Protein AF-A0A9P3ETE8-F1 (afdb_monomer_lite)

pLDDT: mean 81.25, std 20.18, range [32.62, 98.12]

InterPro domains:
  IPR002642 Lysophospholipase, catalytic domain [PF01735] (118-161)
  IPR002642 Lysophospholipase, catalytic domain [PS51210] (54-161)
  IPR016035 Acyl transferase/acyl hydrolase/lysophospholipase [SSF52151] (61-160)

Structure (mmCIF, N/CA/C/O backbone):
data_AF-A0A9P3ETE8-F1
#
_entry.id   AF-A0A9P3ETE8-F1
#
loop_
_atom_site.group_PDB
_atom_site.id
_atom_site.type_symbol
_atom_site.label_atom_id
_atom_site.label_alt_id
_atom_site.label_comp_id
_atom_site.label_asym_id
_atom_site.label_entity_id
_atom_site.label_seq_id
_atom_site.pdbx_PDB_ins_code
_atom_site.Cartn_x
_atom_site.Cartn_y
_atom_site.Cartn_z
_atom_site.occupancy
_atom_site.B_iso_or_equiv
_atom_site.auth_seq_id
_atom_site.auth_comp_id
_atom_site.auth_asym_id
_atom_site.auth_atom_id
_atom_site.pdbx_PDB_model_num
ATOM 1 N N . MET A 1 1 ? -74.735 -41.173 0.123 1.00 37.88 1 MET A N 1
ATOM 2 C CA . MET A 1 1 ? -74.400 -40.937 -1.303 1.00 37.88 1 MET A CA 1
ATOM 3 C C . MET A 1 1 ? -72.886 -40.770 -1.370 1.00 37.88 1 MET A C 1
ATOM 5 O O . MET A 1 1 ? -72.388 -39.937 -0.635 1.00 37.88 1 MET A O 1
ATOM 9 N N . LYS A 1 2 ? -72.110 -41.719 -1.928 1.00 32.62 2 LYS A N 1
ATOM 10 C CA . LYS A 1 2 ? -71.769 -41.848 -3.371 1.00 32.62 2 LYS A CA 1
ATOM 11 C C . LYS A 1 2 ? -71.228 -40.494 -3.890 1.00 32.62 2 LYS A C 1
ATOM 13 O O . LYS A 1 2 ? -71.978 -39.535 -3.832 1.00 32.62 2 LYS A O 1
ATOM 18 N N . VAL A 1 3 ? -69.991 -40.322 -4.370 1.00 42.72 3 VAL A N 1
ATOM 19 C CA . VAL A 1 3 ? -69.190 -41.166 -5.277 1.00 42.72 3 VAL A CA 1
ATOM 20 C C . VAL A 1 3 ? -67.685 -40.848 -5.142 1.00 42.72 3 VAL A C 1
ATOM 22 O O . VAL A 1 3 ? -67.287 -39.702 -4.965 1.00 42.72 3 VAL A O 1
ATOM 25 N N . THR A 1 4 ? -66.882 -41.899 -5.259 1.00 41.88 4 THR A N 1
ATOM 26 C CA . THR A 1 4 ? -65.428 -41.997 -5.456 1.00 41.88 4 THR A CA 1
ATOM 27 C C . THR A 1 4 ? -64.972 -41.463 -6.821 1.00 41.88 4 THR A C 1
ATOM 29 O O . THR A 1 4 ? -65.578 -41.819 -7.824 1.00 41.88 4 THR A O 1
ATOM 32 N N . ALA A 1 5 ? -63.831 -40.770 -6.902 1.00 45.47 5 ALA A N 1
ATOM 33 C CA . ALA A 1 5 ? -62.976 -40.809 -8.097 1.00 45.47 5 ALA A CA 1
ATOM 34 C C . ALA A 1 5 ? -61.528 -40.421 -7.754 1.00 45.47 5 ALA A C 1
ATOM 36 O O . ALA A 1 5 ? -61.219 -39.266 -7.472 1.00 45.47 5 ALA A O 1
ATOM 37 N N . LEU A 1 6 ? -60.653 -41.426 -7.779 1.00 44.91 6 LEU A N 1
ATOM 38 C CA . LEU A 1 6 ? -59.202 -41.298 -7.853 1.00 44.91 6 LEU A CA 1
ATOM 39 C C . LEU A 1 6 ? -58.814 -40.995 -9.304 1.00 44.91 6 LEU A C 1
ATOM 41 O O . LEU A 1 6 ? -59.179 -41.762 -10.190 1.00 44.91 6 LEU A O 1
ATOM 45 N N . PHE A 1 7 ? -58.004 -39.963 -9.527 1.00 41.94 7 PHE A N 1
ATOM 46 C CA . PHE A 1 7 ? -57.181 -39.857 -10.730 1.00 41.94 7 PHE A CA 1
ATOM 47 C C . PHE A 1 7 ? -55.747 -39.521 -10.326 1.00 41.94 7 PHE A C 1
ATOM 49 O O . PHE A 1 7 ? -55.404 -38.391 -9.990 1.00 41.94 7 PHE A O 1
ATOM 56 N N . SER A 1 8 ? -54.926 -40.569 -10.323 1.00 36.81 8 SER A N 1
ATOM 57 C CA . SER A 1 8 ? -53.470 -40.497 -10.311 1.00 36.81 8 SER A CA 1
ATOM 58 C C . SER A 1 8 ? -52.998 -39.981 -11.671 1.00 36.81 8 SER A C 1
ATOM 60 O O . SER A 1 8 ? -53.433 -40.472 -12.712 1.00 36.81 8 SER A O 1
ATOM 62 N N . SER A 1 9 ? -52.111 -38.993 -11.678 1.00 41.31 9 SER A N 1
ATOM 63 C CA . SER A 1 9 ? -51.332 -38.622 -12.859 1.00 41.31 9 SER A CA 1
ATOM 64 C C . SER A 1 9 ? -49.897 -38.377 -12.421 1.00 41.31 9 SER A C 1
ATOM 66 O O . SER A 1 9 ? -49.527 -37.298 -11.967 1.00 41.31 9 SER A O 1
ATOM 68 N N . ILE A 1 10 ? -49.100 -39.438 -12.523 1.00 45.50 10 ILE A N 1
ATOM 69 C CA . ILE A 1 10 ? -47.644 -39.401 -12.423 1.00 45.50 10 ILE A CA 1
ATOM 70 C C . ILE A 1 10 ? -47.139 -38.913 -13.782 1.00 45.50 10 ILE A C 1
ATOM 72 O O . ILE A 1 10 ? -47.091 -39.673 -14.747 1.00 45.50 10 ILE A O 1
ATOM 76 N N . ALA A 1 11 ? -46.788 -37.632 -13.874 1.00 44.28 11 ALA A N 1
ATOM 77 C CA . ALA A 1 11 ? -46.033 -37.117 -15.008 1.00 44.28 11 ALA A CA 1
ATOM 78 C C . ALA A 1 11 ? -44.554 -37.471 -14.798 1.00 44.28 11 ALA A C 1
ATOM 80 O O . ALA A 1 11 ? -43.814 -36.770 -14.109 1.00 44.28 11 ALA A O 1
ATOM 81 N N . LEU A 1 12 ? -44.141 -38.608 -15.357 1.00 41.25 12 LEU A N 1
ATOM 82 C CA . LEU A 1 12 ? -42.748 -39.034 -15.414 1.00 41.25 12 LEU A CA 1
ATOM 83 C C . LEU A 1 12 ? -42.025 -38.152 -16.447 1.00 41.25 12 LEU A C 1
ATOM 85 O O . LEU A 1 12 ? -42.055 -38.417 -17.647 1.00 41.25 12 LEU A O 1
ATOM 89 N N . GLY A 1 13 ? -41.436 -37.051 -15.981 1.00 40.62 13 GLY A N 1
ATOM 90 C CA . GLY A 1 13 ? -40.595 -36.184 -16.798 1.00 40.62 13 GLY A CA 1
ATOM 91 C C . GLY A 1 13 ? -39.342 -36.934 -17.244 1.00 40.62 13 GLY A C 1
ATOM 92 O O . GLY A 1 13 ? -38.422 -37.138 -16.456 1.00 40.62 13 GLY A O 1
ATOM 93 N N . LEU A 1 14 ? -39.318 -37.350 -18.509 1.00 41.34 14 LEU A N 1
ATOM 94 C CA . LEU A 1 14 ? -38.132 -37.854 -19.193 1.00 41.34 14 LEU A CA 1
ATOM 95 C C . LEU A 1 14 ? -37.117 -36.708 -19.311 1.00 41.34 14 LEU A C 1
ATOM 97 O O . LEU A 1 14 ? -37.173 -35.909 -20.243 1.00 41.34 14 LEU A O 1
ATOM 101 N N . LEU A 1 15 ? -36.194 -36.613 -18.354 1.00 43.62 15 LEU A N 1
ATOM 102 C CA . LEU A 1 15 ? -34.958 -35.861 -18.540 1.00 43.62 15 LEU A CA 1
ATOM 103 C C . LEU A 1 15 ? -34.145 -36.592 -19.619 1.00 43.62 15 LEU A C 1
ATOM 105 O O . LEU A 1 15 ? -33.820 -37.767 -19.422 1.00 43.62 15 LEU A O 1
ATOM 109 N N . PRO A 1 16 ? -33.798 -35.962 -20.753 1.00 44.81 16 PRO A N 1
ATOM 110 C CA . PRO A 1 16 ? -32.819 -36.547 -21.647 1.00 44.81 16 PRO A CA 1
ATOM 111 C C . PRO A 1 16 ? -31.486 -36.586 -20.899 1.00 44.81 16 PRO A C 1
ATOM 113 O O . PRO A 1 16 ? -30.896 -35.551 -20.590 1.00 44.81 16 PRO A O 1
ATOM 116 N N . TYR A 1 17 ? -31.027 -37.795 -20.582 1.00 43.78 17 TYR A N 1
ATOM 117 C CA . TYR A 1 17 ? -29.653 -38.041 -20.178 1.00 43.78 17 TYR A CA 1
ATOM 118 C C . TYR A 1 17 ? -28.741 -37.439 -21.249 1.00 43.78 17 TYR A C 1
ATOM 120 O O . TYR A 1 17 ? -28.659 -37.939 -22.369 1.00 43.78 17 TYR A O 1
ATOM 128 N N . THR A 1 18 ? -28.062 -36.344 -20.920 1.00 44.84 18 THR A N 1
ATOM 129 C CA . THR A 1 18 ? -26.984 -35.810 -21.744 1.00 44.84 18 THR A CA 1
ATOM 130 C C . THR A 1 18 ? -25.805 -36.762 -21.621 1.00 44.84 18 THR A C 1
ATOM 132 O O . THR A 1 18 ? -24.961 -36.630 -20.736 1.00 44.84 18 THR A O 1
ATOM 135 N N . THR A 1 19 ? -25.753 -37.766 -22.490 1.00 52.88 19 THR A N 1
ATOM 136 C CA . THR A 1 19 ? -24.533 -38.532 -22.708 1.00 52.88 19 THR A CA 1
ATOM 137 C C . THR A 1 19 ? -23.523 -37.593 -23.358 1.00 52.88 19 THR A C 1
ATOM 139 O O . THR A 1 19 ? -23.658 -37.250 -24.533 1.00 52.88 19 THR A O 1
ATOM 142 N N . ALA A 1 20 ? -22.517 -37.155 -22.603 1.00 50.91 20 ALA A N 1
ATOM 143 C CA . ALA A 1 20 ? -21.329 -36.521 -23.160 1.00 50.91 20 ALA A CA 1
ATOM 144 C C . ALA A 1 20 ? -20.498 -37.599 -23.874 1.00 50.91 20 ALA A C 1
ATOM 146 O O . ALA A 1 20 ? -19.495 -38.081 -23.357 1.00 50.91 20 ALA A O 1
ATOM 147 N N . SER A 1 21 ? -20.963 -38.036 -25.044 1.00 47.09 21 SER A N 1
ATOM 148 C CA . SER A 1 21 ? -20.114 -38.768 -25.977 1.00 47.09 21 SER A CA 1
ATOM 149 C C . SER A 1 21 ? -19.235 -37.747 -26.698 1.00 47.09 21 SER A C 1
ATOM 151 O O . SER A 1 21 ? -19.764 -36.726 -27.151 1.00 47.09 21 SER A O 1
ATOM 153 N N . PRO A 1 22 ? -17.915 -37.968 -26.818 1.00 49.88 22 PRO A N 1
ATOM 154 C CA . PRO A 1 22 ? -17.096 -37.141 -27.682 1.00 49.88 22 PRO A CA 1
ATOM 155 C C . PRO A 1 22 ? -17.590 -37.378 -29.108 1.00 49.88 22 PRO A C 1
ATOM 157 O O . PRO A 1 22 ? -17.402 -38.456 -29.671 1.00 49.88 22 PRO A O 1
ATOM 160 N N . ALA A 1 23 ? -18.274 -36.387 -29.681 1.00 51.38 23 ALA A N 1
ATOM 161 C CA . ALA A 1 23 ? -18.527 -36.379 -31.109 1.00 51.38 23 ALA A CA 1
ATOM 162 C C . ALA A 1 23 ? -17.164 -36.491 -31.794 1.00 51.38 23 ALA A C 1
ATOM 164 O O . ALA A 1 23 ? -16.261 -35.695 -31.522 1.00 51.38 23 ALA A O 1
ATOM 165 N N . SER A 1 24 ? -17.003 -37.522 -32.620 1.00 48.97 24 SER A N 1
ATOM 166 C CA . SER A 1 24 ? -15.837 -37.709 -33.469 1.00 48.97 24 SER A CA 1
ATOM 167 C C . SER A 1 24 ? -15.723 -36.449 -34.316 1.00 48.97 24 SER A C 1
ATOM 169 O O . SER A 1 24 ? -16.529 -36.229 -35.218 1.00 48.97 24 SER A O 1
ATOM 171 N N . ALA A 1 25 ? -14.797 -35.564 -33.955 1.00 51.50 25 ALA A N 1
ATOM 172 C CA . ALA A 1 25 ? -14.517 -34.386 -34.745 1.00 51.50 25 ALA A CA 1
ATOM 173 C C . ALA A 1 25 ? -13.916 -34.891 -36.053 1.00 51.50 25 ALA A C 1
ATOM 175 O O . ALA A 1 25 ? -12.748 -35.271 -36.113 1.00 51.50 25 ALA A O 1
ATOM 176 N N . GLU A 1 26 ? -14.752 -34.963 -37.083 1.00 44.69 26 GLU A N 1
ATOM 177 C CA . GLU A 1 26 ? -14.298 -35.105 -38.451 1.00 44.69 26 GLU A CA 1
ATOM 178 C C . GLU A 1 26 ? -13.274 -33.985 -38.667 1.00 44.69 26 GLU A C 1
ATOM 180 O O . GLU A 1 26 ? -13.601 -32.800 -38.534 1.00 44.69 26 GLU A O 1
ATOM 185 N N . HIS A 1 27 ? -12.010 -34.351 -38.901 1.00 45.06 27 HIS A N 1
ATOM 186 C CA . HIS A 1 27 ? -10.955 -33.408 -39.251 1.00 45.06 27 HIS A CA 1
ATOM 187 C C . HIS A 1 27 ? -11.253 -32.869 -40.651 1.00 45.06 27 HIS A C 1
ATOM 189 O O . HIS A 1 27 ? -10.610 -33.209 -41.638 1.00 45.06 27 HIS A O 1
ATOM 195 N N . ARG A 1 28 ? -12.261 -32.004 -40.746 1.00 47.62 28 ARG A N 1
ATOM 196 C CA . ARG A 1 28 ? -12.398 -31.104 -41.870 1.00 47.62 28 ARG A CA 1
ATOM 197 C C . ARG A 1 28 ? -11.252 -30.123 -41.713 1.00 47.62 28 ARG A C 1
ATOM 199 O O . ARG A 1 28 ? -11.310 -29.238 -40.857 1.00 47.62 28 ARG A O 1
ATOM 206 N N . GLU A 1 29 ? -10.203 -30.306 -42.511 1.00 53.56 29 GLU A N 1
ATOM 207 C CA . GLU A 1 29 ? -9.214 -29.267 -42.769 1.00 53.56 29 GLU A CA 1
ATOM 208 C C . GLU A 1 29 ? -9.953 -28.067 -43.360 1.00 53.56 29 GLU A C 1
ATOM 210 O O . GLU A 1 29 ? -10.053 -27.857 -44.566 1.00 53.56 29 GLU A O 1
ATOM 215 N N . VAL A 1 30 ? -10.540 -27.259 -42.484 1.00 50.53 30 VAL A N 1
ATOM 216 C CA . VAL A 1 30 ? -10.834 -25.885 -42.814 1.00 50.53 30 VAL A CA 1
ATOM 217 C C . VAL A 1 30 ? -9.455 -25.268 -42.918 1.00 50.53 30 VAL A C 1
ATOM 219 O O . VAL A 1 30 ? -8.858 -24.906 -41.903 1.00 50.53 30 VAL A O 1
ATOM 222 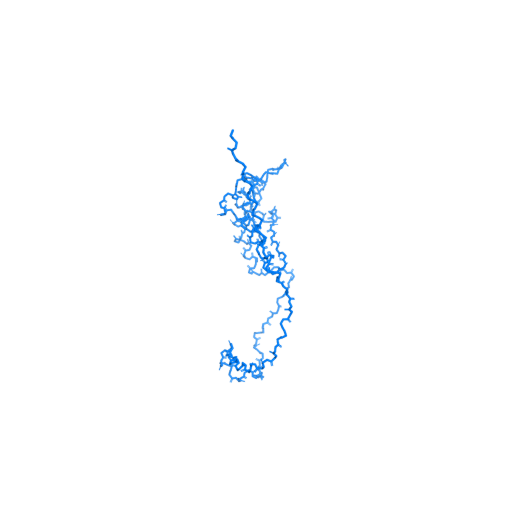N N . SER A 1 31 ? -8.941 -25.175 -44.144 1.00 54.53 31 SER A N 1
ATOM 223 C CA . SER A 1 31 ? -7.886 -24.238 -44.496 1.00 54.53 31 SER A CA 1
ATOM 224 C C . SER A 1 31 ? -8.417 -22.843 -44.176 1.00 54.53 31 SER A C 1
ATOM 226 O O . SER A 1 31 ? -8.882 -22.097 -45.035 1.00 54.53 31 SER A O 1
ATOM 228 N N . ARG A 1 32 ? -8.417 -22.486 -42.888 1.00 56.12 32 ARG A N 1
ATOM 229 C CA . ARG A 1 32 ? -8.509 -21.108 -42.461 1.00 56.12 32 ARG A CA 1
ATOM 230 C C . ARG A 1 32 ? -7.206 -20.514 -42.952 1.00 56.12 32 ARG A C 1
ATOM 232 O O . ARG A 1 32 ? -6.187 -20.588 -42.271 1.00 56.12 32 ARG A O 1
ATOM 239 N N . ALA A 1 33 ? -7.263 -19.900 -44.126 1.00 59.75 33 ALA A N 1
ATOM 240 C CA . ALA A 1 33 ? -6.416 -18.772 -44.443 1.00 59.75 33 ALA A CA 1
ATOM 241 C C . ALA A 1 33 ? -6.721 -17.690 -43.395 1.00 59.75 33 ALA A C 1
ATOM 243 O O . ALA A 1 33 ? -7.431 -16.718 -43.644 1.00 59.75 33 ALA A O 1
ATOM 244 N N . VAL A 1 34 ? -6.253 -17.900 -42.161 1.00 60.19 34 VAL A N 1
ATOM 245 C CA . VAL A 1 34 ? -6.121 -16.832 -41.191 1.00 60.19 34 VAL A CA 1
ATOM 246 C C . VAL A 1 34 ? -5.068 -15.949 -41.825 1.00 60.19 34 VAL A C 1
ATOM 248 O O . VAL A 1 34 ? -3.877 -16.230 -41.742 1.00 60.19 34 VAL A O 1
ATOM 251 N N . SER A 1 35 ? -5.516 -14.907 -42.518 1.00 64.38 35 SER A N 1
ATOM 252 C CA . SER A 1 35 ? -4.676 -13.760 -42.809 1.00 64.38 35 SER A CA 1
ATOM 253 C C . SER A 1 35 ? -4.286 -13.197 -41.449 1.00 64.38 35 SER A C 1
ATOM 255 O O . SER A 1 35 ? -4.996 -12.362 -40.883 1.00 64.38 35 SER A O 1
ATOM 257 N N . VAL A 1 36 ? -3.202 -13.725 -40.879 1.00 63.09 36 VAL A N 1
ATOM 258 C CA . VAL A 1 36 ? -2.587 -13.203 -39.669 1.00 63.09 36 VAL A CA 1
ATOM 259 C C . VAL A 1 36 ? -2.142 -11.806 -40.051 1.00 63.09 36 VAL A C 1
ATOM 261 O O . VAL A 1 36 ? -1.096 -11.626 -40.665 1.00 63.09 36 VAL A O 1
ATOM 264 N N . LYS A 1 37 ? -2.985 -10.808 -39.765 1.00 62.50 37 LYS A N 1
ATOM 265 C CA . LYS A 1 37 ? -2.578 -9.417 -39.903 1.00 62.50 37 LYS A CA 1
ATOM 266 C C . LYS A 1 37 ? -1.336 -9.260 -39.025 1.00 62.50 37 LYS A C 1
ATOM 268 O O . LYS A 1 37 ? -1.433 -9.549 -37.825 1.00 62.50 37 LYS A O 1
ATOM 273 N N . PRO A 1 38 ? -0.186 -8.857 -39.587 1.00 62.16 38 PRO A N 1
ATOM 274 C CA . PRO A 1 38 ? 0.984 -8.550 -38.787 1.00 62.16 38 PRO A CA 1
ATOM 275 C C . PRO A 1 38 ? 0.560 -7.528 -37.729 1.00 62.16 38 PRO A C 1
ATOM 277 O O . PRO A 1 38 ? 0.072 -6.451 -38.061 1.00 62.16 38 PRO A O 1
ATOM 280 N N . ARG A 1 39 ? 0.655 -7.893 -36.444 1.00 62.47 39 ARG A N 1
ATOM 281 C CA . ARG A 1 39 ? 0.298 -6.985 -35.333 1.00 62.47 39 ARG A CA 1
ATOM 282 C C . ARG A 1 39 ? 1.344 -5.898 -35.126 1.00 62.47 39 ARG A C 1
ATOM 284 O O . ARG A 1 39 ? 1.131 -4.980 -34.344 1.00 62.47 39 ARG A O 1
ATOM 291 N N . ALA A 1 40 ? 2.479 -6.031 -35.797 1.00 67.69 40 ALA A N 1
ATOM 292 C CA . ALA A 1 40 ? 3.552 -5.075 -35.753 1.00 67.69 40 ALA A CA 1
ATOM 293 C C . ALA A 1 40 ? 3.502 -4.218 -37.026 1.00 67.69 40 ALA A C 1
ATOM 295 O O . ALA A 1 40 ? 3.261 -4.715 -38.127 1.00 67.69 40 ALA A O 1
ATOM 296 N N . LEU A 1 41 ? 3.669 -2.909 -36.844 1.00 61.56 41 LEU A N 1
ATOM 297 C CA . LEU A 1 41 ? 3.737 -1.950 -37.940 1.00 61.56 41 LEU A CA 1
ATOM 298 C C . LEU A 1 41 ? 4.895 -2.344 -38.865 1.00 61.56 41 LEU A C 1
ATOM 300 O O . LEU A 1 41 ? 5.998 -2.600 -38.380 1.00 61.56 41 LEU A O 1
ATOM 304 N N . ALA A 1 42 ? 4.675 -2.325 -40.183 1.00 61.28 42 ALA A N 1
ATOM 305 C CA . ALA A 1 42 ? 5.704 -2.562 -41.202 1.00 61.28 42 ALA A CA 1
ATOM 306 C C . ALA A 1 42 ? 6.708 -1.389 -41.315 1.00 61.28 42 ALA A C 1
ATOM 308 O O . ALA A 1 42 ? 7.141 -1.029 -42.401 1.00 61.28 42 ALA A O 1
ATOM 309 N N . ASN A 1 43 ? 7.053 -0.766 -40.186 1.00 63.41 43 ASN A N 1
ATOM 310 C CA . ASN A 1 43 ? 8.007 0.335 -40.078 1.00 63.41 43 ASN A CA 1
ATOM 311 C C . ASN A 1 43 ? 9.361 -0.144 -39.525 1.00 63.41 43 ASN A C 1
ATOM 313 O O . ASN A 1 43 ? 10.131 0.618 -38.946 1.00 63.41 43 ASN A O 1
ATOM 317 N N . ALA A 1 44 ? 9.648 -1.439 -39.650 1.00 67.31 44 ALA A N 1
ATOM 318 C CA . ALA A 1 44 ? 10.996 -1.923 -39.426 1.00 67.31 44 ALA A CA 1
ATOM 319 C C . ALA A 1 44 ? 11.823 -1.535 -40.652 1.00 67.31 44 ALA A C 1
ATOM 321 O O . ALA A 1 44 ? 11.592 -2.061 -41.740 1.00 67.31 44 ALA A O 1
ATOM 322 N N . THR A 1 45 ? 12.795 -0.645 -40.469 1.00 67.50 45 THR A N 1
ATOM 323 C CA . THR A 1 45 ? 13.692 -0.153 -41.527 1.00 67.50 45 THR A CA 1
ATOM 324 C C . THR A 1 45 ? 14.355 -1.271 -42.340 1.00 67.50 45 THR A C 1
ATOM 326 O O . THR A 1 45 ? 14.674 -1.039 -43.498 1.00 67.50 45 THR A O 1
ATOM 329 N N . ASN A 1 46 ? 14.496 -2.483 -41.780 1.00 67.56 46 ASN A N 1
ATOM 330 C CA . ASN A 1 46 ? 15.058 -3.666 -42.446 1.00 67.56 46 ASN A CA 1
ATOM 331 C C . ASN A 1 46 ? 14.196 -4.942 -42.300 1.00 67.56 46 ASN A C 1
ATOM 333 O O . ASN A 1 46 ? 14.726 -6.038 -42.143 1.00 67.56 46 ASN A O 1
ATOM 337 N N . GLY A 1 47 ? 12.861 -4.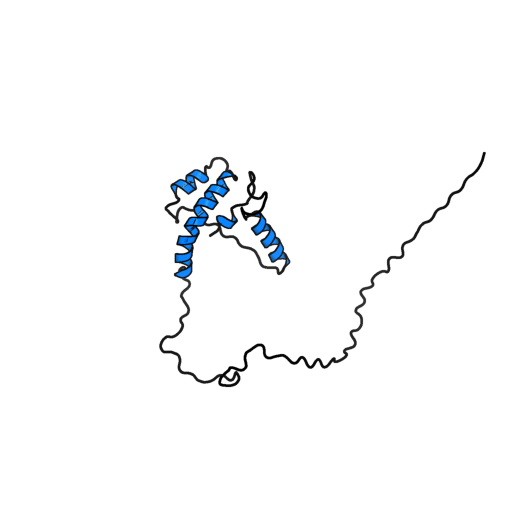833 -42.303 1.00 70.69 47 GLY A N 1
ATOM 338 C CA . GLY A 1 47 ? 11.986 -6.013 -42.445 1.00 70.69 47 GLY A CA 1
ATOM 339 C C . GLY A 1 47 ? 12.109 -7.080 -41.341 1.00 70.69 47 GLY A C 1
ATOM 340 O O . GLY A 1 47 ? 12.070 -8.269 -41.638 1.00 70.69 47 GLY A O 1
ATOM 341 N N . TYR A 1 48 ? 12.260 -6.664 -40.076 1.00 71.00 48 TYR A N 1
ATOM 342 C CA . TYR A 1 48 ? 12.508 -7.514 -38.888 1.00 71.00 48 TYR A CA 1
ATOM 343 C C . TYR A 1 48 ? 13.839 -8.278 -38.867 1.00 71.00 48 TYR A C 1
ATOM 345 O O . TYR A 1 48 ? 14.122 -8.957 -37.879 1.00 71.00 48 TYR A O 1
ATOM 353 N N . ALA A 1 49 ? 14.682 -8.147 -39.892 1.00 83.06 49 ALA A N 1
ATOM 354 C CA . ALA A 1 49 ? 16.020 -8.713 -39.858 1.00 83.06 49 ALA A CA 1
ATOM 355 C C . ALA A 1 49 ? 16.895 -7.931 -38.855 1.00 83.06 49 ALA A C 1
ATOM 357 O O . ALA A 1 49 ? 16.919 -6.694 -38.899 1.00 83.06 49 ALA A O 1
ATOM 358 N N . PRO A 1 50 ? 17.625 -8.613 -37.952 1.00 81.44 50 PRO A N 1
ATOM 359 C CA . PRO A 1 50 ? 18.609 -7.960 -37.102 1.00 81.44 50 PRO A CA 1
ATOM 360 C C . PRO A 1 50 ? 19.673 -7.280 -37.963 1.00 81.44 50 PRO A C 1
ATOM 362 O O . PRO A 1 50 ? 20.181 -7.873 -38.914 1.00 81.44 50 PRO A O 1
ATOM 365 N N . VAL A 1 51 ? 20.044 -6.053 -37.608 1.00 81.12 51 VAL A N 1
ATOM 366 C CA . VAL A 1 51 ? 21.154 -5.342 -38.246 1.00 81.12 51 VAL A CA 1
ATOM 367 C C . VAL A 1 51 ? 22.190 -4.946 -37.219 1.00 81.12 51 VAL A C 1
ATOM 369 O O . VAL A 1 51 ? 21.873 -4.656 -36.065 1.00 81.12 51 VAL A O 1
ATOM 372 N N . HIS A 1 52 ? 23.445 -4.945 -37.652 1.00 87.38 52 HIS A N 1
ATOM 373 C CA . HIS A 1 52 ? 24.537 -4.495 -36.815 1.00 87.38 52 HIS A CA 1
ATOM 374 C C . HIS A 1 52 ? 24.406 -2.988 -36.574 1.00 87.38 52 HIS A C 1
ATOM 376 O O . HIS A 1 52 ? 24.397 -2.197 -37.516 1.00 87.38 52 HIS A O 1
ATOM 382 N N . VAL A 1 53 ? 24.326 -2.593 -35.306 1.00 85.12 53 VAL A N 1
ATOM 383 C CA . VAL A 1 53 ? 24.327 -1.192 -34.880 1.00 85.12 53 VAL A CA 1
ATOM 384 C C . VAL A 1 53 ? 25.390 -1.002 -33.812 1.00 85.12 53 VAL A C 1
ATOM 386 O O . VAL A 1 53 ? 25.606 -1.872 -32.968 1.00 85.12 53 VAL A O 1
ATOM 389 N N . THR A 1 54 ? 26.063 0.143 -33.833 1.00 89.31 54 THR A N 1
ATOM 390 C CA . THR A 1 54 ? 26.983 0.506 -32.756 1.00 89.31 54 THR A CA 1
ATOM 391 C C . THR A 1 54 ? 26.176 0.781 -31.494 1.00 89.31 54 THR A C 1
ATOM 393 O O . THR A 1 54 ? 25.209 1.543 -31.526 1.00 89.31 54 THR A O 1
ATOM 396 N N . CYS A 1 55 ? 26.576 0.181 -30.372 1.00 86.62 55 CYS A N 1
ATOM 397 C CA . CYS A 1 55 ? 25.958 0.477 -29.085 1.00 86.62 55 CYS A CA 1
ATOM 398 C C . CYS A 1 55 ? 26.022 1.992 -28.810 1.00 86.62 55 CYS A C 1
ATOM 400 O O . CYS A 1 55 ? 27.112 2.563 -28.912 1.00 86.62 55 CYS A O 1
ATOM 402 N N . PRO A 1 56 ? 24.907 2.637 -28.419 1.00 88.88 56 PRO A N 1
ATOM 403 C CA . PRO A 1 56 ? 24.916 4.043 -28.031 1.00 88.88 56 PRO A CA 1
ATOM 404 C C . PRO A 1 56 ? 25.976 4.319 -26.956 1.00 88.88 56 PRO A C 1
ATOM 406 O O . PRO A 1 56 ? 26.232 3.469 -26.096 1.00 88.88 56 PRO A O 1
ATOM 409 N N . ALA A 1 57 ? 26.580 5.513 -26.984 1.00 90.50 57 ALA A N 1
ATOM 410 C CA . ALA A 1 57 ? 27.579 5.919 -25.991 1.00 90.50 57 ALA A CA 1
ATOM 411 C C . ALA A 1 57 ? 27.004 5.856 -24.564 1.00 90.50 57 ALA A C 1
ATOM 413 O O . ALA A 1 57 ? 27.627 5.311 -23.650 1.00 90.50 57 ALA A O 1
ATOM 414 N N . THR A 1 58 ? 25.764 6.323 -24.401 1.00 91.50 58 THR A N 1
ATOM 415 C CA . THR A 1 58 ? 24.967 6.113 -23.191 1.00 91.50 58 THR A CA 1
ATOM 416 C C . THR A 1 58 ? 24.316 4.739 -23.253 1.00 91.50 58 THR A C 1
ATOM 418 O O . THR A 1 58 ? 23.285 4.547 -23.897 1.00 91.50 58 THR A O 1
ATOM 421 N N . ARG A 1 59 ? 24.925 3.761 -22.583 1.00 86.31 59 ARG A N 1
ATOM 422 C CA . ARG A 1 59 ? 24.377 2.404 -22.528 1.00 86.31 59 ARG A CA 1
ATOM 423 C C . ARG A 1 59 ? 23.283 2.306 -21.464 1.00 86.31 59 ARG A C 1
ATOM 425 O O . ARG A 1 59 ? 23.512 2.771 -20.344 1.00 86.31 59 ARG A O 1
ATOM 432 N N . PRO A 1 60 ? 22.142 1.660 -21.761 1.00 85.62 60 PRO A N 1
ATOM 433 C CA . PRO A 1 60 ? 21.182 1.307 -20.726 1.00 85.62 60 PRO A CA 1
ATOM 434 C C . PRO A 1 60 ? 21.863 0.396 -19.698 1.00 85.62 60 PRO A C 1
ATOM 436 O O . PRO A 1 60 ? 22.669 -0.469 -20.050 1.00 85.62 60 PRO A O 1
ATOM 439 N N . ARG A 1 61 ? 21.564 0.611 -18.417 1.00 86.31 61 ARG A N 1
ATOM 440 C CA . ARG A 1 61 ? 22.106 -0.183 -17.311 1.00 86.31 61 ARG A CA 1
ATOM 441 C C . ARG A 1 61 ? 20.970 -0.848 -16.552 1.00 86.31 61 ARG A C 1
ATOM 443 O O . ARG A 1 61 ? 19.927 -0.241 -16.334 1.00 86.31 61 ARG A O 1
ATOM 450 N N . ILE A 1 62 ? 21.209 -2.081 -16.124 1.00 90.50 62 ILE A N 1
ATOM 451 C CA . ILE A 1 62 ? 20.358 -2.762 -15.150 1.00 90.50 62 ILE A CA 1
ATOM 452 C C . ILE A 1 62 ? 20.711 -2.194 -13.773 1.00 90.50 62 ILE A C 1
ATOM 454 O O . ILE A 1 62 ? 21.885 -2.140 -13.402 1.00 90.50 62 ILE A O 1
ATOM 458 N N . ARG A 1 63 ? 19.703 -1.728 -13.034 1.00 90.81 63 ARG A N 1
ATOM 459 C CA . ARG A 1 63 ? 19.879 -1.195 -11.679 1.00 90.81 63 ARG A CA 1
ATOM 460 C C . ARG A 1 63 ? 20.164 -2.337 -10.699 1.00 90.81 63 ARG A C 1
ATOM 462 O O . ARG A 1 63 ? 19.519 -3.379 -10.770 1.00 90.81 63 ARG A O 1
ATOM 469 N N . SER A 1 64 ? 21.071 -2.118 -9.746 1.00 91.25 64 SER A N 1
ATOM 470 C CA . SER A 1 64 ? 21.189 -2.991 -8.569 1.00 91.25 64 SER A CA 1
ATOM 471 C C . SER A 1 64 ? 19.917 -2.905 -7.722 1.00 91.25 64 SER A C 1
ATOM 473 O O . SER A 1 64 ? 19.468 -1.807 -7.401 1.00 91.25 64 SER A O 1
ATOM 475 N N . ALA A 1 65 ? 19.355 -4.047 -7.328 1.00 90.19 65 ALA A N 1
ATOM 476 C CA . ALA A 1 65 ? 18.144 -4.121 -6.506 1.00 90.19 65 ALA A CA 1
ATOM 477 C C . ALA A 1 65 ? 18.429 -4.134 -4.988 1.00 90.19 65 ALA A C 1
ATOM 479 O O . ALA A 1 65 ? 17.581 -4.544 -4.206 1.00 90.19 65 ALA A O 1
ATOM 480 N N . SER A 1 66 ? 19.617 -3.696 -4.558 1.00 95.31 66 SER A N 1
ATOM 481 C CA . SER A 1 66 ? 20.008 -3.650 -3.139 1.00 95.31 66 SER A CA 1
ATOM 482 C C . SER A 1 66 ? 19.233 -2.618 -2.308 1.00 95.31 66 SER A C 1
ATOM 484 O O . SER A 1 66 ? 19.200 -2.720 -1.088 1.00 95.31 66 SER A O 1
ATOM 486 N N . THR A 1 67 ? 18.634 -1.615 -2.954 1.00 95.00 67 THR A N 1
ATOM 487 C CA . THR A 1 67 ? 17.813 -0.569 -2.322 1.00 95.00 67 THR A CA 1
ATOM 488 C C . THR A 1 67 ? 16.569 -0.286 -3.162 1.00 95.00 67 THR A C 1
ATOM 490 O O . THR A 1 67 ? 16.495 -0.692 -4.330 1.00 95.00 67 THR A O 1
ATOM 493 N N . LEU A 1 68 ? 15.617 0.466 -2.605 1.00 94.38 68 LEU A N 1
ATOM 494 C CA . LEU A 1 68 ? 14.482 0.998 -3.365 1.00 94.38 68 LEU A CA 1
ATOM 495 C C . LEU A 1 68 ? 14.950 1.902 -4.514 1.00 94.38 68 LEU A C 1
ATOM 497 O O . LEU A 1 68 ? 16.073 2.419 -4.516 1.00 94.38 68 LEU A O 1
ATOM 501 N N . SER A 1 69 ? 14.092 2.041 -5.523 1.00 94.94 69 SER A N 1
ATOM 502 C CA . SER A 1 69 ? 14.308 2.990 -6.620 1.00 94.94 69 SER A CA 1
ATOM 503 C C . SER A 1 69 ? 14.061 4.430 -6.156 1.00 94.94 69 SER A C 1
ATOM 505 O O . SER A 1 69 ? 13.383 4.657 -5.152 1.00 94.94 69 SER A O 1
ATOM 507 N N . SER A 1 70 ? 14.597 5.416 -6.879 1.00 94.56 70 SER A N 1
ATOM 508 C CA . SER A 1 70 ? 14.323 6.838 -6.618 1.00 94.56 70 SER A CA 1
ATOM 509 C C . SER A 1 70 ? 12.833 7.157 -6.742 1.00 94.56 70 SER A C 1
ATOM 511 O O . SER A 1 70 ? 12.268 7.905 -5.947 1.00 94.56 70 SER A O 1
ATOM 513 N N . GLU A 1 71 ? 12.183 6.539 -7.720 1.00 95.44 71 GLU A N 1
ATOM 514 C CA . GLU A 1 71 ? 10.768 6.692 -8.023 1.00 95.44 71 GLU A CA 1
ATOM 515 C C . GLU A 1 71 ? 9.908 6.122 -6.894 1.00 95.44 71 GLU A C 1
ATOM 517 O O . GLU A 1 71 ? 8.994 6.782 -6.418 1.00 95.44 71 GLU A O 1
ATOM 522 N N . GLU A 1 72 ? 10.231 4.928 -6.402 1.00 95.69 72 GLU A N 1
ATOM 523 C CA . GLU A 1 72 ? 9.524 4.332 -5.266 1.00 95.69 72 GLU A CA 1
ATOM 524 C C . GLU A 1 72 ? 9.772 5.105 -3.968 1.00 95.69 72 GLU A C 1
ATOM 526 O O . GLU A 1 72 ? 8.839 5.352 -3.213 1.00 95.69 72 GLU A O 1
ATOM 531 N N . THR A 1 73 ? 11.005 5.560 -3.735 1.00 95.19 73 THR A N 1
ATOM 532 C CA . THR A 1 73 ? 11.340 6.368 -2.551 1.00 95.19 73 THR A CA 1
ATOM 533 C C . THR A 1 73 ? 10.540 7.675 -2.536 1.00 95.19 73 THR A C 1
ATOM 535 O O . THR A 1 73 ? 9.910 7.998 -1.536 1.00 95.19 73 THR A O 1
ATOM 538 N N . SER A 1 74 ? 10.481 8.386 -3.665 1.00 96.19 74 SER A N 1
ATOM 539 C CA . SER A 1 74 ? 9.661 9.603 -3.794 1.00 96.19 74 SER A CA 1
ATOM 540 C C . SER A 1 74 ? 8.155 9.328 -3.731 1.00 96.19 74 SER A C 1
ATOM 542 O O . SER A 1 74 ? 7.392 10.142 -3.209 1.00 96.19 74 SER A O 1
ATOM 544 N N . TRP A 1 75 ? 7.704 8.172 -4.226 1.00 96.56 75 TRP A N 1
ATOM 545 C CA . TRP A 1 75 ? 6.313 7.752 -4.083 1.00 96.56 75 TRP A CA 1
ATOM 546 C C . TRP A 1 75 ? 5.941 7.522 -2.616 1.00 96.56 75 TRP A C 1
ATOM 548 O O . TRP A 1 75 ? 4.852 7.932 -2.207 1.00 96.56 75 TRP A O 1
ATOM 558 N N . LEU A 1 76 ? 6.838 6.928 -1.818 1.00 94.56 76 LEU A N 1
ATOM 559 C CA . LEU A 1 76 ? 6.616 6.716 -0.388 1.00 94.56 76 LEU A CA 1
ATOM 560 C C . LEU A 1 76 ? 6.334 8.039 0.327 1.00 94.56 76 LEU A C 1
ATOM 562 O O . LEU A 1 76 ? 5.356 8.105 1.066 1.00 94.56 76 LEU A O 1
ATOM 566 N N . ASP A 1 77 ? 7.097 9.101 0.061 1.00 91.31 77 ASP A N 1
ATOM 567 C CA . ASP A 1 77 ? 6.900 10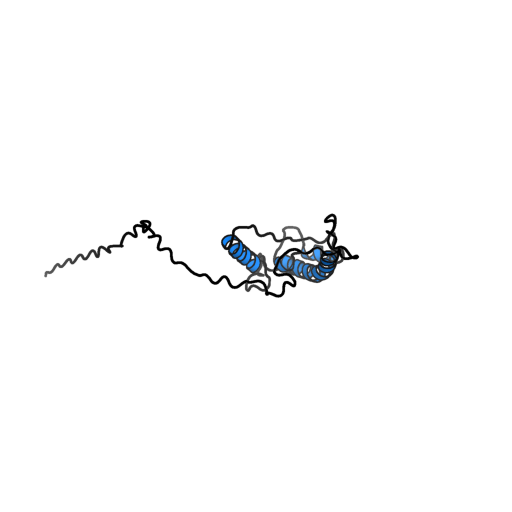.411 0.703 1.00 91.31 77 ASP A CA 1
ATOM 568 C C . ASP A 1 77 ? 5.473 10.947 0.503 1.00 91.31 77 ASP A C 1
ATOM 570 O O . ASP A 1 77 ? 4.807 11.381 1.447 1.00 91.31 77 ASP A O 1
ATOM 574 N N . VAL A 1 78 ? 4.952 10.846 -0.723 1.00 94.69 78 VAL A N 1
ATOM 575 C CA . VAL A 1 78 ? 3.586 11.287 -1.040 1.00 94.69 78 VAL A CA 1
ATOM 576 C C . VAL A 1 78 ? 2.544 10.302 -0.504 1.00 94.69 78 VAL A C 1
ATOM 578 O O . VAL A 1 78 ? 1.473 10.713 -0.044 1.00 94.69 78 VAL A O 1
ATOM 581 N N . ARG A 1 79 ? 2.839 8.996 -0.531 1.00 94.94 79 ARG A N 1
ATOM 582 C CA . ARG A 1 79 ? 1.932 7.954 -0.042 1.00 94.94 79 ARG A CA 1
ATOM 583 C C . ARG A 1 79 ? 1.707 8.073 1.460 1.00 94.94 79 ARG A C 1
ATOM 585 O O . ARG A 1 79 ? 0.561 7.958 1.893 1.00 94.94 79 ARG A O 1
ATOM 592 N N . ARG A 1 80 ? 2.744 8.383 2.243 1.00 92.00 80 ARG A N 1
ATOM 593 C CA . ARG A 1 80 ? 2.646 8.554 3.705 1.00 92.00 80 ARG A CA 1
ATOM 594 C C . ARG A 1 80 ? 1.638 9.618 4.115 1.00 92.00 80 ARG A C 1
ATOM 596 O O . ARG A 1 80 ? 0.872 9.401 5.052 1.00 92.00 80 ARG A O 1
ATOM 603 N N . GLY A 1 81 ? 1.550 10.709 3.354 1.00 92.00 81 GLY A N 1
ATOM 604 C CA . GLY A 1 81 ? 0.539 11.749 3.568 1.00 92.00 81 GLY A CA 1
ATOM 605 C C . GLY A 1 81 ? -0.910 11.262 3.407 1.00 92.00 81 GLY A C 1
ATOM 606 O O . GLY A 1 81 ? -1.835 11.928 3.864 1.00 92.00 81 GLY A O 1
ATOM 607 N N . LYS A 1 82 ? -1.132 10.105 2.768 1.00 94.38 82 LYS A N 1
ATOM 608 C CA . LYS A 1 82 ? -2.449 9.465 2.625 1.00 94.38 82 LYS A CA 1
ATOM 609 C C . LYS A 1 82 ? -2.667 8.327 3.617 1.00 94.38 82 LYS A C 1
ATOM 611 O O . LYS A 1 82 ? -3.788 8.153 4.082 1.00 94.38 82 LYS A O 1
ATOM 616 N N . THR A 1 83 ? -1.625 7.571 3.954 1.00 94.88 83 THR A N 1
ATOM 617 C CA . THR A 1 83 ? -1.763 6.385 4.808 1.00 94.88 83 THR A CA 1
ATOM 618 C C . THR A 1 83 ? -1.965 6.737 6.274 1.00 94.88 83 THR A C 1
ATOM 620 O O . THR A 1 83 ? -2.760 6.078 6.932 1.00 94.88 83 THR A O 1
ATOM 623 N N . VAL A 1 84 ? -1.307 7.782 6.787 1.00 94.00 84 VAL A N 1
ATOM 624 C CA . VAL A 1 84 ? -1.454 8.222 8.188 1.00 94.00 84 VAL A CA 1
ATOM 625 C C . VAL A 1 84 ? -2.903 8.581 8.540 1.00 94.00 84 VAL A C 1
ATOM 627 O O . VAL A 1 84 ? -3.435 7.986 9.479 1.00 94.00 84 VAL A O 1
ATOM 630 N N . PRO A 1 85 ? -3.589 9.487 7.812 1.00 94.94 85 PRO A N 1
ATOM 631 C CA . PRO A 1 85 ? -4.984 9.793 8.121 1.00 94.94 85 PRO A CA 1
ATOM 632 C C . PRO A 1 85 ? -5.899 8.578 7.928 1.00 94.94 85 PRO A C 1
ATOM 634 O O . PRO A 1 85 ? -6.769 8.352 8.762 1.00 94.94 85 PRO A O 1
ATOM 637 N N . ALA A 1 86 ? -5.662 7.755 6.901 1.00 95.88 86 ALA A N 1
ATOM 638 C CA . ALA A 1 86 ? -6.442 6.539 6.676 1.00 95.88 86 ALA A CA 1
ATOM 639 C C . ALA A 1 86 ? -6.281 5.511 7.809 1.00 95.88 86 ALA A C 1
ATOM 641 O O . ALA A 1 86 ? -7.251 4.881 8.207 1.00 95.88 86 ALA A O 1
ATOM 642 N N . LEU A 1 87 ? -5.070 5.349 8.355 1.00 95.44 87 LEU A N 1
ATOM 643 C CA . LEU A 1 87 ? -4.804 4.489 9.512 1.00 95.44 87 LEU A CA 1
ATOM 644 C C . LEU A 1 87 ? -5.530 4.983 10.765 1.00 95.44 87 LEU A C 1
ATOM 646 O O . LEU A 1 87 ? -6.120 4.176 11.476 1.00 95.44 87 LEU A O 1
ATOM 650 N N . LYS A 1 88 ? -5.515 6.295 11.024 1.00 94.62 88 LYS A N 1
ATOM 651 C CA . LYS A 1 88 ? -6.268 6.876 12.144 1.00 94.62 88 LYS A CA 1
ATOM 652 C C . LYS A 1 88 ? -7.768 6.656 11.992 1.00 94.62 88 LYS A C 1
ATOM 654 O O . LYS A 1 88 ? -8.425 6.300 12.958 1.00 94.62 88 LYS A O 1
ATOM 659 N N . GLU A 1 89 ? -8.301 6.867 10.790 1.00 95.31 89 GLU A N 1
ATOM 660 C CA . GLU A 1 89 ? -9.713 6.614 10.501 1.00 95.31 89 GLU A CA 1
ATOM 661 C C . GLU A 1 89 ? -10.051 5.133 10.707 1.00 95.31 89 GLU A C 1
ATOM 663 O O . GLU A 1 89 ? -10.987 4.824 11.433 1.00 95.31 89 GLU A O 1
ATOM 668 N N . PHE A 1 90 ? -9.224 4.225 10.177 1.00 96.25 90 PHE A N 1
ATOM 669 C CA . PHE A 1 90 ? -9.376 2.778 10.336 1.00 96.25 90 PHE A CA 1
ATOM 670 C C . PHE A 1 90 ? -9.440 2.335 11.806 1.00 96.25 90 PHE A C 1
ATOM 672 O O . PHE A 1 90 ? -10.365 1.630 12.207 1.00 96.25 90 PHE A O 1
ATOM 679 N N . PHE A 1 91 ? -8.493 2.786 12.631 1.00 95.88 91 PHE A N 1
ATOM 680 C CA . PHE A 1 91 ? -8.490 2.490 14.068 1.00 95.88 91 PHE A CA 1
ATOM 681 C C . PHE A 1 91 ? -9.489 3.331 14.881 1.00 95.88 91 PHE A C 1
ATOM 683 O O . PHE A 1 91 ? -9.593 3.165 16.095 1.00 95.88 91 PHE A O 1
ATOM 690 N N . GLY A 1 92 ? -10.248 4.215 14.231 1.00 93.94 92 GLY A N 1
ATOM 691 C CA . GLY A 1 92 ? -11.406 4.876 14.825 1.00 93.94 92 GLY A CA 1
ATOM 692 C C . GLY A 1 92 ? -12.627 3.957 14.918 1.00 93.94 92 GLY A C 1
ATOM 693 O O . GLY A 1 92 ? -13.438 4.111 15.829 1.00 93.94 92 GLY A O 1
ATOM 694 N N . HIS A 1 93 ? -12.758 2.982 14.010 1.00 94.12 93 HIS A N 1
ATOM 695 C CA . HIS A 1 93 ? -13.857 2.003 14.009 1.00 94.12 93 HIS A CA 1
ATOM 696 C C . HIS A 1 93 ? -13.412 0.551 14.226 1.00 94.12 93 HIS A C 1
ATOM 698 O O . HIS A 1 93 ? -14.269 -0.315 14.434 1.00 94.12 93 HIS A O 1
ATOM 704 N N . VAL A 1 94 ? -12.105 0.277 14.217 1.00 94.75 94 VAL A N 1
ATOM 705 C CA . VAL A 1 94 ? -11.505 -1.005 14.611 1.00 94.75 94 VAL A CA 1
ATOM 706 C C . VAL A 1 94 ? -10.686 -0.813 15.884 1.00 94.75 94 VAL A C 1
ATOM 708 O O . VAL A 1 94 ? -9.662 -0.139 15.882 1.00 94.75 94 VAL A O 1
ATOM 711 N N . GLU A 1 95 ? -11.135 -1.427 16.976 1.00 93.25 95 GLU A N 1
ATOM 712 C CA . GLU A 1 95 ? -10.500 -1.324 18.292 1.00 93.25 95 GLU A CA 1
ATOM 713 C C . GLU A 1 95 ? -9.547 -2.512 18.518 1.00 93.25 95 GLU A C 1
ATOM 715 O O . GLU A 1 95 ? -9.837 -3.642 18.118 1.00 93.25 95 GLU A O 1
ATOM 720 N N . ILE A 1 96 ? -8.403 -2.255 19.159 1.00 93.75 96 ILE A N 1
ATOM 721 C CA . ILE A 1 96 ? -7.494 -3.291 19.663 1.00 93.75 96 ILE A CA 1
ATOM 722 C C . ILE A 1 96 ? -7.601 -3.276 21.186 1.00 93.75 96 ILE A C 1
ATOM 724 O O . ILE A 1 96 ? -7.384 -2.240 21.818 1.00 93.75 96 ILE A O 1
ATOM 728 N N . ASP A 1 97 ? -7.914 -4.425 21.781 1.00 95.12 97 ASP A N 1
ATOM 729 C CA . ASP A 1 97 ? -8.038 -4.534 23.232 1.00 95.12 97 ASP A CA 1
ATOM 730 C C . ASP A 1 97 ? -6.753 -4.074 23.931 1.00 95.12 97 ASP A C 1
ATOM 732 O O . ASP A 1 97 ? -5.652 -4.544 23.636 1.00 95.12 97 ASP A O 1
ATOM 736 N N . ASN A 1 98 ? -6.910 -3.174 24.904 1.00 95.50 98 ASN A N 1
ATOM 737 C CA . ASN A 1 98 ? -5.824 -2.599 25.703 1.00 95.50 98 ASN A CA 1
ATOM 738 C C . ASN A 1 98 ? -4.776 -1.794 24.905 1.00 95.50 98 ASN A C 1
ATOM 740 O O . ASN A 1 98 ? -3.663 -1.600 25.398 1.00 95.50 98 ASN A O 1
ATOM 744 N N . PHE A 1 99 ? -5.102 -1.300 23.704 1.00 95.31 99 PHE A N 1
ATOM 745 C CA . PHE A 1 99 ? -4.185 -0.472 22.919 1.00 95.31 99 PHE A CA 1
ATOM 746 C C . PHE A 1 99 ? -4.898 0.644 22.144 1.00 95.31 99 PHE A C 1
ATOM 748 O O . PHE A 1 99 ? -5.726 0.391 21.272 1.00 95.31 99 PHE A O 1
ATOM 755 N N . ASP A 1 100 ? -4.520 1.898 22.413 1.00 94.38 100 ASP A N 1
ATOM 756 C CA . ASP 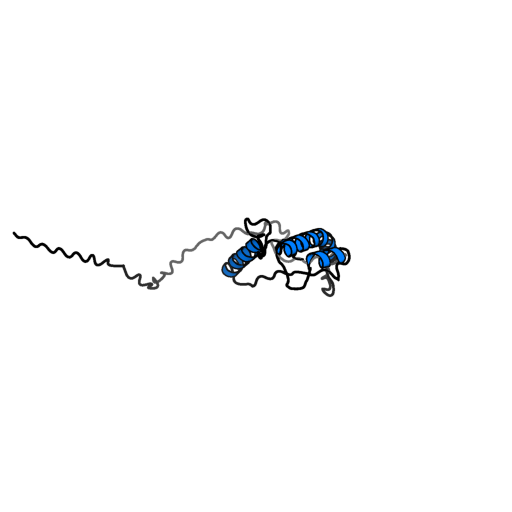A 1 100 ? -4.986 3.058 21.646 1.00 94.38 100 ASP A CA 1
ATOM 757 C C . ASP A 1 100 ? -4.104 3.277 20.407 1.00 94.38 100 ASP A C 1
ATOM 759 O O . ASP A 1 100 ? -3.120 4.027 20.412 1.00 94.38 100 ASP A O 1
ATOM 763 N N . ALA A 1 101 ? -4.472 2.591 19.326 1.00 94.38 101 ALA A N 1
ATOM 764 C CA . ALA A 1 101 ? -3.776 2.685 18.050 1.00 94.38 101 ALA A CA 1
ATOM 765 C C . ALA A 1 101 ? -3.864 4.087 17.427 1.00 94.38 101 ALA A C 1
ATOM 767 O O . ALA A 1 101 ? -2.888 4.560 16.841 1.00 94.38 101 ALA A O 1
ATOM 768 N N . SER A 1 102 ? -4.996 4.776 17.581 1.00 92.81 102 SER A N 1
ATOM 769 C CA . SER A 1 102 ? -5.220 6.102 16.997 1.00 92.81 102 SER A CA 1
ATOM 770 C C . SER A 1 102 ? -4.271 7.147 17.587 1.00 92.81 102 SER A C 1
ATOM 772 O O . SER A 1 102 ? -3.638 7.899 16.838 1.00 92.81 102 SER A O 1
ATOM 774 N N . SER A 1 103 ? -4.098 7.151 18.912 1.00 93.62 103 SER A N 1
ATOM 775 C CA . SER A 1 103 ? -3.131 8.027 19.590 1.00 93.62 103 SER A CA 1
ATOM 776 C C . SER A 1 103 ? -1.678 7.647 19.285 1.00 93.62 103 SER A C 1
ATOM 778 O O . SER A 1 103 ? -0.818 8.522 19.130 1.00 93.62 103 SER A O 1
ATOM 780 N N . TYR A 1 104 ? -1.381 6.350 19.145 1.00 94.44 104 TYR A N 1
ATOM 781 C CA . TYR A 1 104 ? -0.049 5.893 18.741 1.00 94.44 104 TYR A CA 1
ATOM 782 C C . TYR A 1 104 ? 0.335 6.409 17.346 1.00 94.44 104 TYR A C 1
ATOM 784 O O . TYR A 1 104 ? 1.420 6.964 17.168 1.00 94.44 104 TYR A O 1
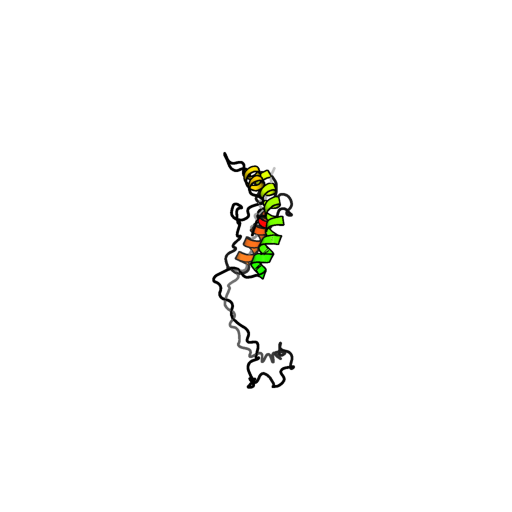ATOM 792 N N . ILE A 1 105 ? -0.564 6.282 16.367 1.00 94.12 105 ILE A N 1
ATOM 793 C CA . ILE A 1 105 ? -0.325 6.755 14.997 1.00 94.12 105 ILE A CA 1
ATOM 794 C C . ILE A 1 105 ? -0.147 8.273 14.967 1.00 94.12 105 ILE A C 1
ATOM 796 O O . ILE A 1 105 ? 0.735 8.766 14.267 1.00 94.12 105 ILE A O 1
ATOM 800 N N . GLU A 1 106 ? -0.944 9.015 15.740 1.00 91.81 106 GLU A N 1
ATOM 801 C CA . GLU A 1 106 ? -0.830 10.474 15.799 1.00 91.81 106 GLU A CA 1
ATOM 802 C C . GLU A 1 106 ? 0.531 10.916 16.343 1.00 91.81 106 GLU A C 1
ATOM 804 O O . GLU A 1 106 ? 1.225 11.719 15.714 1.00 91.81 106 GLU A O 1
ATOM 809 N N . SER A 1 107 ? 0.943 10.342 17.475 1.00 93.38 107 SER A N 1
ATOM 810 C CA . SER A 1 107 ? 2.218 10.669 18.127 1.00 93.38 107 SER A CA 1
ATOM 811 C C . SER A 1 107 ? 3.447 10.320 17.280 1.00 93.38 107 SER A C 1
ATOM 813 O O . SER A 1 107 ? 4.487 10.960 17.429 1.00 93.38 107 SER A O 1
ATOM 815 N N . HIS A 1 108 ? 3.329 9.359 16.359 1.00 92.62 108 HIS A N 1
ATOM 816 C CA . HIS A 1 108 ? 4.417 8.910 15.484 1.00 92.62 108 HIS A CA 1
ATOM 817 C C . HIS A 1 108 ? 4.250 9.346 14.022 1.00 92.62 108 HIS A C 1
ATOM 819 O O . HIS A 1 108 ? 5.039 8.944 13.168 1.00 92.62 108 HIS A O 1
ATOM 825 N N . SER A 1 109 ? 3.269 10.201 13.721 1.00 88.44 109 SER A N 1
ATOM 826 C CA . SER A 1 109 ? 2.929 10.642 12.358 1.00 88.44 109 SER A CA 1
ATOM 827 C C . SER A 1 109 ? 4.093 11.288 11.594 1.00 88.44 109 SER A C 1
ATOM 829 O O . SER A 1 109 ? 4.142 11.217 10.367 1.00 88.44 109 SER A O 1
ATOM 831 N N . SER A 1 110 ? 5.053 11.880 12.311 1.00 86.44 110 SER A N 1
ATOM 832 C CA . SER A 1 110 ? 6.244 12.528 11.753 1.00 86.44 110 SER A CA 1
ATOM 833 C C . SER A 1 110 ? 7.432 11.587 11.523 1.00 86.44 110 SER A C 1
ATOM 835 O O . SER A 1 110 ? 8.381 11.974 10.843 1.00 86.44 110 SER A O 1
ATOM 837 N N . ASN A 1 111 ? 7.406 10.361 12.059 1.00 87.44 111 ASN A N 1
ATOM 838 C CA . ASN A 1 111 ? 8.497 9.397 11.936 1.00 87.44 111 ASN A CA 1
ATOM 839 C C . ASN A 1 111 ? 8.027 8.133 11.206 1.00 87.44 111 ASN A C 1
ATOM 841 O O . ASN A 1 111 ? 7.477 7.208 11.804 1.00 87.44 111 ASN A O 1
ATOM 845 N N . SER A 1 112 ? 8.302 8.079 9.903 1.00 80.38 112 SER A N 1
ATOM 846 C CA . SER A 1 112 ? 7.886 6.985 9.020 1.00 80.38 112 SER A CA 1
ATOM 847 C C . SER A 1 112 ? 8.435 5.611 9.413 1.00 80.38 112 SER A C 1
ATOM 849 O O . SER A 1 112 ? 7.791 4.613 9.105 1.00 80.38 112 SER A O 1
ATOM 851 N N . SER A 1 113 ? 9.567 5.542 10.117 1.00 85.94 113 SER A N 1
ATOM 852 C CA . SER A 1 113 ? 10.147 4.278 10.593 1.00 85.94 113 SER A CA 1
ATOM 853 C C . SER A 1 113 ? 9.373 3.660 11.759 1.00 85.94 113 SER A C 1
ATOM 855 O O . SER A 1 113 ? 9.445 2.452 11.959 1.00 85.94 113 SER A O 1
ATOM 857 N N . ASN A 1 114 ? 8.637 4.477 12.519 1.00 87.38 114 ASN A N 1
ATOM 858 C CA . ASN A 1 114 ? 7.804 4.029 13.639 1.00 87.38 114 ASN A CA 1
ATOM 859 C C . ASN A 1 114 ? 6.344 3.799 13.223 1.00 87.38 114 ASN A C 1
ATOM 861 O O . ASN A 1 114 ? 5.547 3.281 14.002 1.00 87.38 114 ASN A O 1
ATOM 865 N N . LEU A 1 115 ? 5.980 4.192 12.002 1.00 88.31 115 LEU A N 1
ATOM 866 C CA . LEU A 1 115 ? 4.666 3.926 11.440 1.00 88.31 115 LEU A CA 1
ATOM 867 C C . LEU A 1 115 ? 4.622 2.535 10.816 1.00 88.31 115 LEU A C 1
ATOM 869 O O . LEU A 1 115 ? 5.584 2.050 10.222 1.00 88.31 115 LEU A O 1
ATOM 873 N N . LEU A 1 116 ? 3.458 1.905 10.919 1.00 89.81 116 LEU A N 1
ATOM 874 C CA . LEU A 1 116 ? 3.254 0.574 10.377 1.00 89.81 116 LEU A CA 1
ATOM 875 C C . LEU A 1 116 ? 3.142 0.600 8.841 1.00 89.81 116 LEU A C 1
ATOM 877 O O . LEU A 1 116 ? 2.641 1.561 8.249 1.00 89.81 116 LEU A O 1
ATOM 881 N N . ASN A 1 117 ? 3.585 -0.485 8.203 1.00 92.19 117 ASN A N 1
ATOM 882 C CA . ASN A 1 117 ? 3.494 -0.697 6.757 1.00 92.19 117 ASN A CA 1
ATOM 883 C C . ASN A 1 117 ? 2.559 -1.865 6.478 1.00 92.19 117 ASN A C 1
ATOM 885 O O . ASN A 1 117 ? 2.824 -2.979 6.928 1.00 92.19 117 ASN A O 1
ATOM 889 N N . ILE A 1 118 ? 1.484 -1.620 5.732 1.00 95.06 118 ILE A N 1
ATOM 890 C CA . ILE A 1 118 ? 0.535 -2.667 5.343 1.00 95.06 118 ILE A CA 1
ATOM 891 C C . ILE A 1 118 ? 0.759 -3.009 3.877 1.00 95.06 118 ILE A C 1
ATOM 893 O O . ILE A 1 118 ? 0.448 -2.200 3.007 1.00 95.06 118 ILE A O 1
ATOM 897 N N . GLY A 1 119 ? 1.227 -4.228 3.615 1.00 96.12 119 GLY A N 1
ATOM 898 C CA . GLY A 1 119 ? 1.246 -4.808 2.276 1.00 96.12 119 GLY A CA 1
ATOM 899 C C . GLY A 1 119 ? 0.010 -5.675 2.036 1.00 96.12 119 GLY A C 1
ATOM 900 O O . GLY A 1 119 ? -0.374 -6.468 2.896 1.00 96.12 119 GLY A O 1
ATOM 901 N N . ILE A 1 120 ? -0.595 -5.560 0.853 1.00 96.31 120 ILE A N 1
ATOM 902 C CA . ILE A 1 120 ? -1.694 -6.430 0.413 1.00 96.31 120 ILE A CA 1
ATOM 903 C C . ILE A 1 120 ? -1.164 -7.349 -0.685 1.00 96.31 120 ILE A C 1
ATOM 905 O O . ILE A 1 120 ? -0.743 -6.886 -1.743 1.00 96.31 120 ILE A O 1
ATOM 909 N N . ALA A 1 121 ? -1.218 -8.658 -0.449 1.00 96.69 121 ALA A N 1
ATOM 910 C CA . ALA A 1 121 ? -0.806 -9.667 -1.417 1.00 96.69 121 ALA A CA 1
ATOM 911 C C . ALA A 1 121 ? -1.995 -10.549 -1.811 1.00 96.69 121 ALA A C 1
ATOM 913 O O . ALA A 1 121 ? -2.696 -11.091 -0.959 1.00 96.69 121 ALA A O 1
ATOM 914 N N . ILE A 1 122 ? -2.204 -10.717 -3.117 1.00 95.94 122 ILE A N 1
ATOM 915 C CA . ILE A 1 122 ? -3.229 -11.597 -3.684 1.00 95.94 122 ILE A CA 1
ATOM 916 C C . ILE A 1 122 ? -2.504 -12.684 -4.478 1.00 95.94 122 ILE A C 1
ATOM 918 O O . ILE A 1 122 ? -1.673 -12.389 -5.335 1.00 95.94 122 ILE A O 1
ATOM 922 N N . SER A 1 123 ? -2.796 -13.947 -4.171 1.00 96.25 123 SER A N 1
ATOM 923 C CA . SER A 1 123 ? -2.173 -15.089 -4.847 1.00 96.25 123 SER A CA 1
ATOM 924 C C . SER A 1 123 ? -2.608 -15.217 -6.316 1.00 96.25 123 SER A C 1
ATOM 926 O O . SER A 1 123 ? -3.598 -14.631 -6.754 1.00 96.25 123 SER A O 1
ATOM 928 N N . GLY A 1 124 ? -1.865 -16.006 -7.095 1.00 96.12 124 GLY A N 1
ATOM 929 C CA . GLY A 1 124 ? -2.254 -16.368 -8.459 1.00 96.12 124 GLY A CA 1
ATOM 930 C C . GLY A 1 124 ? -3.413 -17.376 -8.505 1.00 96.12 124 GLY A C 1
ATOM 931 O O . GLY A 1 124 ? -3.744 -18.028 -7.519 1.00 96.12 124 GLY A O 1
ATOM 932 N N . GLY A 1 125 ? -4.030 -17.543 -9.680 1.00 96.50 125 GLY A N 1
ATOM 933 C CA . GLY A 1 125 ? -5.113 -18.526 -9.868 1.00 96.50 125 GLY A CA 1
ATOM 934 C C . GLY A 1 125 ? -6.174 -18.151 -10.904 1.00 96.50 125 GLY A C 1
ATOM 935 O O . GLY A 1 125 ? -7.338 -18.530 -10.753 1.00 96.50 125 GLY A O 1
ATOM 936 N N . GLY A 1 126 ? -5.798 -17.385 -11.932 1.00 97.44 126 GLY A N 1
ATOM 937 C CA . GLY A 1 126 ? -6.712 -16.924 -12.978 1.00 97.44 126 GLY A CA 1
ATOM 938 C C . GLY A 1 126 ? -7.872 -16.087 -12.429 1.00 97.44 126 GLY A C 1
ATOM 939 O O . GLY A 1 126 ? -7.740 -15.391 -11.421 1.00 97.44 126 GLY A O 1
ATOM 940 N N . PHE A 1 127 ? -9.036 -16.178 -13.074 1.00 97.62 127 PHE A N 1
ATOM 941 C CA . PHE A 1 127 ? -10.214 -15.388 -12.694 1.00 97.62 127 PHE A CA 1
ATOM 942 C C . PHE A 1 127 ? -10.735 -15.685 -11.290 1.00 97.62 127 PHE A C 1
ATOM 944 O O . PHE A 1 127 ? -11.285 -14.793 -10.654 1.00 97.62 127 PHE A O 1
ATOM 951 N N . ARG A 1 128 ? -10.519 -16.895 -10.765 1.00 96.81 128 ARG A N 1
ATOM 952 C CA . ARG A 1 128 ? -10.910 -17.221 -9.390 1.00 96.81 128 ARG A CA 1
ATOM 953 C C . ARG A 1 128 ? -10.156 -16.345 -8.394 1.00 96.81 128 ARG A C 1
ATOM 955 O O . ARG A 1 128 ? -10.782 -15.732 -7.536 1.00 96.81 128 ARG A O 1
ATOM 962 N N . ALA A 1 129 ? -8.833 -16.275 -8.521 1.00 97.44 129 ALA A N 1
ATOM 963 C CA . ALA A 1 129 ? -8.021 -15.437 -7.647 1.00 97.44 129 ALA A CA 1
ATOM 964 C C . ALA A 1 129 ? -8.341 -13.948 -7.842 1.00 97.44 129 ALA A C 1
ATOM 966 O O . ALA A 1 129 ? -8.510 -13.232 -6.861 1.00 97.44 129 ALA A O 1
ATOM 967 N N . MET A 1 130 ? -8.529 -13.512 -9.094 1.00 97.31 130 MET A N 1
ATOM 968 C CA . MET A 1 130 ? -8.917 -12.135 -9.417 1.00 97.31 130 MET A CA 1
ATOM 969 C C . MET A 1 130 ? -10.236 -11.725 -8.747 1.00 97.31 130 MET A C 1
ATOM 971 O O . MET A 1 130 ? -10.289 -10.678 -8.113 1.00 97.31 130 MET A O 1
ATOM 975 N N . LEU A 1 131 ? -11.293 -12.534 -8.863 1.00 98.00 131 LEU A N 1
ATOM 976 C CA . LEU A 1 131 ? -12.612 -12.200 -8.316 1.00 98.00 131 LEU A CA 1
ATOM 977 C C . LEU A 1 131 ? -12.631 -12.241 -6.784 1.00 98.00 131 LEU A C 1
ATOM 979 O O . LEU A 1 131 ? -13.224 -11.362 -6.163 1.00 98.00 131 LEU A O 1
ATOM 983 N N . ASN A 1 132 ? -11.941 -13.209 -6.170 1.00 97.50 132 ASN A N 1
ATOM 984 C CA . ASN A 1 132 ? -11.785 -13.241 -4.713 1.00 97.50 132 ASN A CA 1
ATOM 985 C C . ASN A 1 132 ? -10.993 -12.023 -4.218 1.00 97.50 132 ASN A C 1
ATOM 987 O O . ASN A 1 132 ? -11.437 -11.330 -3.306 1.00 97.50 132 ASN A O 1
ATOM 991 N N . GLY A 1 133 ? -9.864 -11.716 -4.862 1.00 97.75 133 GLY A N 1
ATOM 992 C CA . GLY A 1 133 ? -9.051 -10.544 -4.551 1.00 97.75 133 GLY A CA 1
ATOM 993 C C . GLY A 1 133 ? -9.817 -9.231 -4.718 1.00 97.75 133 GLY A C 1
ATOM 994 O O . GLY A 1 133 ? -9.743 -8.370 -3.849 1.00 97.75 133 GLY A O 1
ATOM 995 N N . ALA A 1 134 ? -10.619 -9.094 -5.776 1.00 97.75 134 ALA A N 1
ATOM 996 C CA . ALA A 1 134 ? -11.479 -7.930 -5.981 1.00 97.75 134 ALA A CA 1
ATOM 997 C C . ALA A 1 134 ? -12.529 -7.778 -4.868 1.00 97.75 134 ALA A C 1
ATOM 999 O O . ALA A 1 134 ? -12.784 -6.662 -4.422 1.00 97.75 134 ALA A O 1
ATOM 1000 N N . GLY A 1 135 ? -13.101 -8.886 -4.383 1.00 97.69 135 GLY A N 1
ATOM 1001 C CA . GLY A 1 135 ? -13.997 -8.881 -3.225 1.00 97.69 135 GLY A CA 1
ATOM 1002 C C . GLY A 1 135 ? -13.305 -8.397 -1.948 1.00 97.69 135 GLY A C 1
ATOM 1003 O O . GLY A 1 135 ? -13.849 -7.549 -1.245 1.00 97.69 135 GLY A O 1
ATOM 1004 N N . VAL A 1 136 ? -12.079 -8.867 -1.693 1.00 97.31 136 VAL A N 1
ATOM 1005 C CA . VAL A 1 136 ? -11.258 -8.411 -0.558 1.00 97.31 136 VAL A CA 1
ATOM 1006 C C . VAL A 1 136 ? -10.933 -6.921 -0.677 1.00 97.31 136 VAL A C 1
ATOM 1008 O O . VAL A 1 136 ? -11.153 -6.174 0.272 1.00 97.31 136 VAL A O 1
ATOM 1011 N N . LEU A 1 137 ? -10.487 -6.456 -1.849 1.00 97.50 137 LEU A N 1
ATOM 1012 C CA . LEU A 1 137 ? -10.208 -5.034 -2.074 1.00 97.50 137 LEU A CA 1
ATOM 1013 C C . LEU A 1 137 ? -11.460 -4.172 -1.890 1.00 97.50 137 LEU A C 1
ATOM 1015 O O . LEU A 1 137 ? -11.368 -3.106 -1.293 1.00 97.50 137 LEU A O 1
ATOM 1019 N N . LYS A 1 138 ? -12.629 -4.643 -2.341 1.00 97.69 138 LYS A N 1
ATOM 1020 C CA . LYS A 1 138 ? -13.907 -3.958 -2.113 1.00 97.69 138 LYS A CA 1
ATOM 1021 C C . LYS A 1 138 ? -14.226 -3.842 -0.620 1.00 97.69 138 LYS A C 1
ATOM 1023 O O . LYS A 1 138 ? -14.672 -2.783 -0.195 1.00 97.69 138 LYS A O 1
ATOM 1028 N N . ALA A 1 139 ? -13.990 -4.892 0.165 1.00 97.38 139 ALA A N 1
ATOM 1029 C CA . ALA A 1 139 ? -14.207 -4.865 1.612 1.00 97.38 139 ALA A CA 1
ATOM 1030 C C . ALA A 1 139 ? -13.219 -3.943 2.350 1.00 97.38 139 ALA A C 1
ATOM 1032 O O . ALA A 1 139 ? -13.575 -3.366 3.370 1.00 97.38 139 ALA A O 1
ATOM 1033 N N . PHE A 1 140 ? -11.992 -3.801 1.841 1.00 98.12 140 PHE A N 1
ATOM 1034 C CA . PHE A 1 140 ? -10.955 -2.946 2.432 1.00 98.12 140 PHE A CA 1
ATOM 1035 C C . PHE A 1 140 ? -11.039 -1.480 1.998 1.00 98.12 140 PHE A C 1
ATOM 1037 O O . PHE A 1 140 ? -10.386 -0.627 2.596 1.00 98.12 140 PHE A O 1
ATOM 1044 N N . ASP A 1 141 ? -11.806 -1.171 0.958 1.00 98.00 141 ASP A N 1
ATOM 1045 C CA . ASP A 1 141 ? -11.980 0.187 0.453 1.00 98.00 141 ASP A CA 1
ATOM 1046 C C . ASP A 1 141 ? -12.996 0.956 1.305 1.00 98.00 141 ASP A C 1
ATOM 1048 O O . ASP A 1 141 ? -14.165 0.577 1.377 1.00 98.00 141 ASP A O 1
ATOM 1052 N N . SER A 1 142 ? -12.578 2.075 1.906 1.00 97.38 142 SER A N 1
ATOM 1053 C CA . SER A 1 142 ? -13.483 2.943 2.675 1.00 97.38 142 SER A CA 1
ATOM 1054 C C . SER A 1 142 ? -14.595 3.582 1.835 1.00 97.38 142 SER A C 1
ATOM 1056 O O . SER A 1 142 ? -15.591 4.047 2.380 1.00 97.38 142 SER A O 1
ATOM 1058 N N . ARG A 1 143 ? -14.465 3.590 0.502 1.00 97.00 143 ARG A N 1
ATOM 1059 C CA . ARG A 1 143 ? -15.489 4.115 -0.418 1.00 97.00 143 ARG A CA 1
ATOM 1060 C C . ARG A 1 143 ? -16.642 3.140 -0.652 1.00 97.00 143 ARG A C 1
ATOM 1062 O O . ARG A 1 143 ? -17.621 3.508 -1.300 1.00 97.00 143 ARG A O 1
ATOM 1069 N N . THR A 1 144 ? -16.523 1.898 -0.187 1.00 97.69 144 THR A N 1
ATOM 1070 C CA . THR A 1 144 ? -17.596 0.910 -0.291 1.00 97.69 144 THR A CA 1
ATOM 1071 C C . THR A 1 144 ? -18.650 1.184 0.777 1.00 97.69 144 THR A C 1
ATOM 1073 O O . THR A 1 144 ? -18.350 1.247 1.967 1.00 97.69 144 THR A O 1
ATOM 1076 N N . GLU A 1 145 ? -19.905 1.317 0.349 1.00 96.75 145 GLU A N 1
ATOM 1077 C CA . GLU A 1 145 ? -21.035 1.504 1.257 1.00 96.75 145 GLU A CA 1
ATOM 1078 C C . GLU A 1 145 ? -21.106 0.371 2.289 1.00 96.75 145 GLU A C 1
ATOM 1080 O O . GLU A 1 145 ? -21.061 -0.812 1.940 1.00 96.75 145 GLU A O 1
ATOM 1085 N N . GLY A 1 146 ? -21.198 0.746 3.566 1.00 95.19 146 GLY A N 1
ATOM 1086 C CA . GLY A 1 146 ? -21.267 -0.211 4.666 1.00 95.19 146 GLY A CA 1
ATOM 1087 C C . GLY A 1 146 ? -19.991 -1.034 4.857 1.00 95.19 146 GLY A C 1
ATOM 1088 O O . GLY A 1 146 ? -20.112 -2.182 5.279 1.00 95.19 146 GLY A O 1
ATOM 1089 N N . ALA A 1 147 ? -18.812 -0.485 4.522 1.00 96.50 147 ALA A N 1
ATOM 1090 C CA . ALA A 1 147 ? -17.503 -1.085 4.811 1.00 96.50 147 ALA A CA 1
ATOM 1091 C C . ALA A 1 147 ? -16.768 -0.460 6.018 1.00 96.50 147 ALA A C 1
ATOM 1093 O O . ALA A 1 147 ? -15.754 -1.004 6.449 1.00 96.50 147 ALA A O 1
ATOM 1094 N N . THR A 1 148 ? -17.255 0.657 6.570 1.00 97.06 148 THR A N 1
ATOM 1095 C CA . THR A 1 148 ? -16.624 1.412 7.675 1.00 97.06 148 THR A CA 1
ATOM 1096 C C . THR A 1 148 ? -17.433 1.412 8.980 1.00 97.06 148 THR A C 1
ATOM 1098 O O . THR A 1 148 ? -17.153 2.184 9.894 1.00 97.06 148 THR A O 1
ATOM 1101 N N . ALA A 1 149 ? -18.455 0.562 9.104 1.00 95.88 149 ALA A N 1
ATOM 1102 C CA . ALA A 1 149 ? -19.150 0.377 10.377 1.00 95.88 149 ALA A CA 1
ATOM 1103 C C . ALA A 1 149 ? -18.225 -0.279 11.419 1.00 95.88 149 ALA A C 1
ATOM 1105 O O . ALA A 1 149 ? -17.187 -0.853 11.084 1.00 95.88 149 ALA A O 1
ATOM 1106 N N . LYS A 1 150 ? -18.615 -0.221 12.699 1.00 95.25 150 LYS A N 1
ATOM 1107 C CA . LYS A 1 150 ? -17.800 -0.744 13.807 1.00 95.25 150 LYS A CA 1
ATOM 1108 C C . LYS A 1 150 ? -17.363 -2.195 13.546 1.00 95.25 150 LYS A C 1
ATOM 1110 O O . LYS A 1 150 ? -18.200 -3.062 13.300 1.00 95.25 150 LYS A O 1
ATOM 1115 N N . GLY A 1 151 ? -16.053 -2.438 13.601 1.00 91.44 151 GLY A N 1
ATOM 1116 C CA . GLY A 1 151 ? -15.429 -3.744 13.363 1.00 91.44 151 GLY A CA 1
ATOM 1117 C C . GLY A 1 151 ? -15.268 -4.152 11.892 1.00 91.44 151 GLY A C 1
ATOM 1118 O O . GLY A 1 151 ? -14.779 -5.248 11.623 1.00 91.44 151 GLY A O 1
ATOM 1119 N N . GLN A 1 152 ? -15.664 -3.314 10.931 1.00 95.81 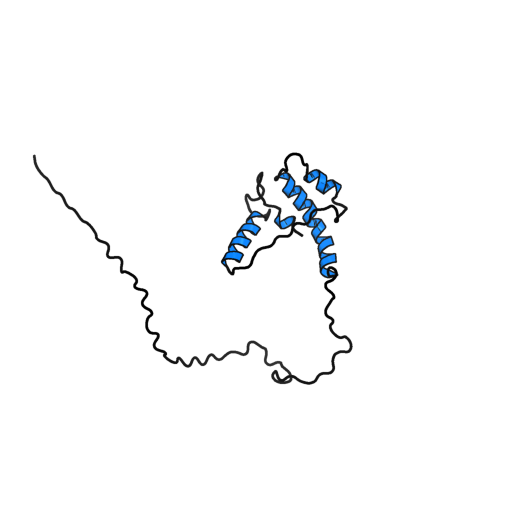152 GLN A N 1
ATOM 1120 C CA . GLN A 1 152 ? -15.468 -3.588 9.507 1.00 95.81 152 GLN A CA 1
ATOM 1121 C C . GLN A 1 152 ? -14.095 -3.121 9.011 1.00 95.81 152 GLN A C 1
ATOM 1123 O O . GLN A 1 152 ? -13.441 -2.274 9.611 1.00 95.81 152 GLN A O 1
ATOM 1128 N N . LEU A 1 153 ? -13.652 -3.699 7.892 1.00 96.50 153 LEU A N 1
ATOM 1129 C CA . LEU A 1 153 ? -12.269 -3.586 7.423 1.00 96.50 153 LEU A CA 1
ATOM 1130 C C . LEU A 1 153 ? -12.025 -2.474 6.386 1.00 96.50 153 LEU A C 1
ATOM 1132 O O . LEU A 1 153 ? -10.913 -2.349 5.868 1.00 96.50 153 LEU A O 1
ATOM 1136 N N . GLY A 1 154 ? -13.040 -1.665 6.079 1.00 97.69 154 GLY A N 1
ATOM 1137 C CA . GLY A 1 154 ? -12.921 -0.531 5.169 1.00 97.69 154 GLY A CA 1
ATOM 1138 C C . GLY A 1 154 ? -11.922 0.498 5.691 1.00 97.69 154 GLY A C 1
ATOM 1139 O O . GLY A 1 154 ? -11.893 0.804 6.881 1.00 97.69 154 GLY A O 1
ATOM 1140 N N . GLY A 1 155 ? -11.086 1.017 4.796 1.00 97.31 155 GLY A N 1
ATOM 1141 C CA . GLY A 1 155 ? -9.973 1.915 5.113 1.00 97.31 155 GLY A CA 1
ATOM 1142 C C . GLY A 1 155 ? -8.604 1.239 5.031 1.00 97.31 155 GLY A C 1
ATOM 1143 O O . GLY A 1 155 ? -7.628 1.914 4.708 1.00 97.31 155 GLY A O 1
ATOM 1144 N N . LEU A 1 156 ? -8.518 -0.093 5.186 1.00 96.81 156 LEU A N 1
ATOM 1145 C CA . LEU A 1 156 ? -7.246 -0.825 5.058 1.00 96.81 156 LEU A CA 1
ATOM 1146 C C . LEU A 1 156 ? -6.568 -0.612 3.700 1.00 96.81 156 LEU A C 1
ATOM 1148 O O . LEU A 1 156 ? -5.342 -0.525 3.628 1.00 96.81 156 LEU A O 1
ATOM 1152 N N . LEU A 1 157 ? -7.346 -0.496 2.619 1.00 97.56 157 LEU A N 1
ATOM 1153 C CA . LEU A 1 157 ? -6.799 -0.248 1.285 1.00 97.56 157 LEU A CA 1
ATOM 1154 C C . LEU A 1 157 ? -6.120 1.127 1.197 1.00 97.56 157 LEU A C 1
ATOM 1156 O O . LEU A 1 157 ? -5.075 1.288 0.561 1.00 97.56 157 LEU A O 1
ATOM 1160 N N . GLN A 1 158 ? -6.705 2.136 1.836 1.00 97.44 158 GLN A N 1
ATOM 1161 C CA . GLN A 1 158 ? -6.151 3.484 1.899 1.00 97.44 158 GLN A CA 1
ATOM 1162 C C . GLN A 1 158 ? -4.934 3.553 2.832 1.00 97.44 158 GLN A C 1
ATOM 1164 O O . GLN A 1 158 ? -3.997 4.302 2.554 1.00 97.44 158 GLN A O 1
ATOM 1169 N N . SER A 1 159 ? -4.909 2.731 3.880 1.00 96.50 159 SER A N 1
ATOM 1170 C CA . SER A 1 159 ? -3.787 2.588 4.812 1.00 96.50 159 SER A CA 1
ATOM 1171 C C . SER A 1 159 ? -2.587 1.817 4.243 1.00 96.50 159 SER A C 1
ATOM 1173 O O . SER A 1 159 ? -1.482 1.945 4.770 1.00 96.50 159 SER A O 1
ATOM 1175 N N . ALA A 1 160 ? -2.772 1.035 3.173 1.00 96.31 160 ALA A N 1
ATOM 1176 C CA . ALA A 1 160 ? -1.711 0.233 2.562 1.00 96.31 160 ALA A CA 1
ATOM 1177 C C . ALA A 1 160 ? -0.568 1.066 1.966 1.00 96.31 160 ALA A C 1
ATOM 1179 O O . ALA A 1 160 ? -0.791 2.169 1.458 1.00 96.31 160 ALA A O 1
ATOM 1180 N N . THR A 1 161 ? 0.655 0.538 2.025 1.00 92.69 161 THR A N 1
ATOM 1181 C CA . THR A 1 161 ? 1.876 1.118 1.438 1.00 92.69 161 THR A CA 1
ATOM 1182 C C . THR A 1 161 ? 2.591 0.067 0.608 1.00 92.69 161 THR A C 1
ATOM 1184 O O . THR A 1 161 ? 2.667 -1.090 1.069 1.00 92.69 161 THR A O 1
#

Sequence (161 aa):
MKVTALFSSIALGLLPYTTASPASAEHREVSRAVSVKPRALANATNGYAPVHVTCPATRPRIRSASTLSSEETSWLDVRRGKTVPALKEFFGHVEIDNFDASSYIESHSSNSSNLLNIGIAISGGGFRAMLNGAGVLKAFDSRTEGATAKGQLGGLLQSAT

Secondary structure (DSSP, 8-state):
--------------------------------------SS-S--TTTT-----PPPSS---PPPTTS--HHHHHHHHHHHHHHHHHHHHHHHHS-BTTB-HHHHHHHTTT-TTTS----------HHHHHHHHHHHHHHH-TTSTTSSSTT--TTHHHH--

Radius of gyration: 31.99 Å; chains: 1; bounding box: 102×54×70 Å

Foldseek 3Di:
DDDDDDDDDDPPDPDPDPDPDPDPPPPPPPPPPPVVPPPDPCPPPPRPDDDDDDQDPDHDDDDDPPDDDPVVVVVVVVLLVQQLVLQLLQCVQEPDPPDDSNVQSVVCSPPPVSDDADDDDFDDDPVVSVVVSVVVLLLQDLPRPPSRHRNHNHSNNRNHD

Organism: NCBI:txid1517512